Protein AF-A0A447N7F9-F1 (afdb_monomer)

Organism: Salmonella enterica I (NCBI:txid59201)

Structure (mmCIF, N/CA/C/O backbone):
data_AF-A0A447N7F9-F1
#
_entry.id   AF-A0A447N7F9-F1
#
loop_
_atom_site.group_PDB
_atom_site.id
_atom_site.type_symbol
_atom_site.label_atom_id
_atom_site.label_alt_id
_atom_site.label_comp_id
_atom_site.label_asym_id
_atom_site.label_entity_id
_atom_site.label_seq_id
_atom_site.pdbx_PDB_ins_code
_atom_site.Cartn_x
_atom_site.Cartn_y
_atom_site.Cartn_z
_atom_site.occupancy
_atom_site.B_iso_or_equiv
_atom_site.auth_seq_id
_atom_site.auth_comp_id
_atom_site.auth_asym_id
_atom_site.auth_atom_id
_atom_site.pdbx_PDB_model_num
ATOM 1 N N . MET A 1 1 ? 3.117 9.979 -14.405 1.00 50.12 1 MET A N 1
ATOM 2 C CA . MET A 1 1 ? 3.382 8.613 -14.918 1.00 50.12 1 MET A CA 1
ATOM 3 C C . MET A 1 1 ? 3.109 8.559 -16.424 1.00 50.12 1 MET A C 1
ATOM 5 O O . MET A 1 1 ? 2.027 8.167 -16.824 1.00 50.12 1 MET A O 1
ATOM 9 N N . TRP A 1 2 ? 4.056 8.980 -17.267 1.00 53.12 2 TRP A N 1
ATOM 10 C CA . TRP A 1 2 ? 3.900 8.947 -18.737 1.00 53.12 2 TRP A CA 1
ATOM 11 C C . TRP A 1 2 ? 5.208 8.526 -19.413 1.00 53.12 2 TRP A C 1
ATOM 13 O O . TRP A 1 2 ? 5.233 7.548 -20.155 1.00 53.12 2 TRP A O 1
ATOM 23 N N . ALA A 1 3 ? 6.321 9.147 -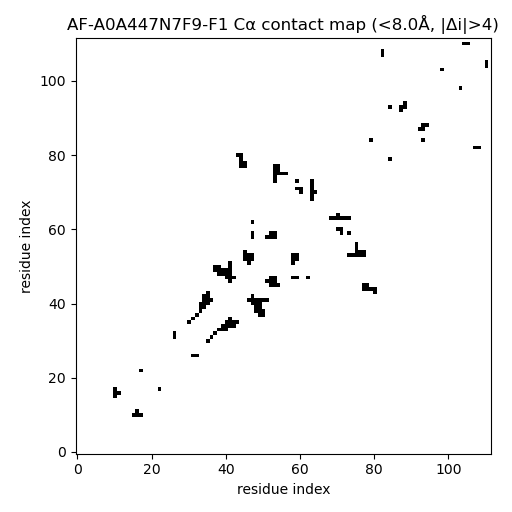19.007 1.00 54.62 3 ALA A N 1
ATOM 24 C CA . ALA A 1 3 ? 7.661 8.819 -19.494 1.00 54.62 3 ALA A CA 1
ATOM 25 C C . ALA A 1 3 ? 8.018 7.327 -19.349 1.00 54.62 3 ALA A C 1
ATOM 27 O O . ALA A 1 3 ? 8.519 6.721 -20.287 1.00 54.62 3 ALA A O 1
ATOM 28 N N . ASN A 1 4 ? 7.684 6.692 -18.221 1.00 62.22 4 ASN A N 1
ATOM 29 C CA . ASN A 1 4 ? 8.006 5.277 -18.000 1.00 62.22 4 ASN A CA 1
ATOM 30 C C . ASN A 1 4 ? 7.299 4.338 -18.987 1.00 62.22 4 ASN A C 1
ATOM 32 O O . ASN A 1 4 ? 7.927 3.423 -19.512 1.00 62.22 4 ASN A O 1
ATOM 36 N N . ASN A 1 5 ? 6.017 4.579 -19.272 1.00 72.19 5 ASN A N 1
ATOM 37 C CA . ASN A 1 5 ? 5.267 3.757 -20.223 1.00 72.19 5 ASN A CA 1
ATOM 38 C C . ASN A 1 5 ? 5.789 3.969 -21.653 1.00 72.19 5 ASN A C 1
ATOM 40 O O . ASN A 1 5 ? 5.919 3.009 -22.405 1.00 72.19 5 ASN A O 1
ATOM 44 N N . LEU A 1 6 ? 6.186 5.197 -22.004 1.00 77.31 6 LEU A N 1
ATOM 45 C CA . LEU A 1 6 ? 6.808 5.494 -23.298 1.00 77.31 6 LEU A CA 1
ATOM 46 C C . LEU A 1 6 ? 8.181 4.842 -23.477 1.00 77.31 6 LEU A C 1
ATOM 48 O O . LEU A 1 6 ? 8.479 4.333 -24.556 1.00 77.31 6 LEU A O 1
ATOM 52 N N . VAL A 1 7 ? 8.999 4.808 -22.424 1.00 73.12 7 VAL A N 1
ATOM 53 C CA . VAL A 1 7 ? 10.292 4.115 -22.453 1.00 73.12 7 VAL A CA 1
ATOM 54 C C . VAL A 1 7 ? 10.076 2.621 -22.696 1.00 73.12 7 VAL A C 1
ATOM 56 O O . VAL A 1 7 ? 10.777 2.041 -23.518 1.00 73.12 7 VAL A O 1
ATOM 59 N N . TYR A 1 8 ? 9.079 1.987 -22.072 1.00 68.50 8 TYR A N 1
ATOM 60 C CA . TYR A 1 8 ? 8.737 0.593 -22.383 1.00 68.50 8 TYR A CA 1
ATOM 61 C C . TYR A 1 8 ? 8.255 0.406 -23.826 1.00 68.50 8 TYR A C 1
ATOM 63 O O . TYR A 1 8 ? 8.694 -0.535 -24.487 1.00 68.50 8 TYR A O 1
ATOM 71 N N . ASN A 1 9 ? 7.436 1.324 -24.348 1.00 78.31 9 ASN A N 1
ATOM 72 C CA . ASN A 1 9 ? 6.971 1.271 -25.736 1.00 78.31 9 ASN A CA 1
ATOM 73 C C . ASN A 1 9 ? 8.138 1.325 -26.735 1.00 78.31 9 ASN A C 1
ATOM 75 O O . ASN A 1 9 ? 8.164 0.544 -27.683 1.00 78.31 9 ASN A O 1
ATOM 79 N N . LEU A 1 10 ? 9.143 2.173 -26.495 1.00 77.38 10 LEU A N 1
ATOM 80 C CA . LEU A 1 10 ? 10.334 2.264 -27.346 1.00 77.38 10 LEU A CA 1
ATOM 81 C C . LEU A 1 10 ? 11.130 0.945 -27.383 1.00 77.38 10 LEU A C 1
ATOM 83 O O . LEU A 1 10 ? 11.620 0.533 -28.438 1.00 77.38 10 LEU A O 1
ATOM 87 N N . HIS A 1 11 ? 11.225 0.249 -26.250 1.00 72.00 11 HIS A N 1
ATOM 88 C CA . HIS A 1 11 ? 11.897 -1.050 -26.161 1.00 72.00 11 HIS A CA 1
ATOM 89 C C . HIS A 1 11 ? 11.127 -2.170 -26.865 1.00 72.00 11 HIS A C 1
ATOM 91 O O . HIS A 1 11 ? 11.733 -3.002 -27.541 1.00 72.00 11 HIS A O 1
ATOM 97 N N . LEU A 1 12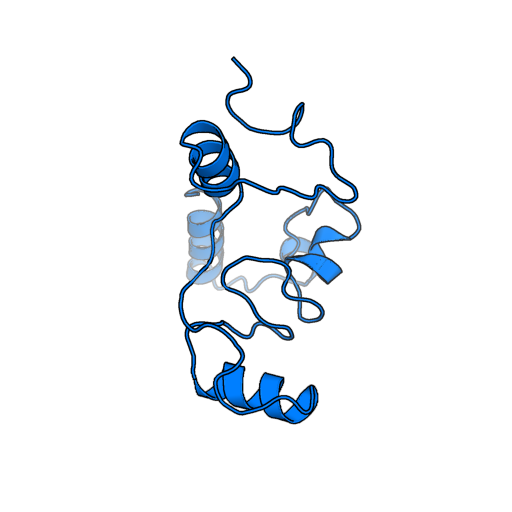 ? 9.796 -2.169 -26.753 1.00 76.06 12 LEU A N 1
ATOM 98 C CA . LEU A 1 12 ? 8.937 -3.127 -27.450 1.00 76.06 12 LEU A CA 1
ATOM 99 C C . LEU A 1 12 ? 8.979 -2.915 -28.974 1.00 76.06 12 LEU A C 1
ATOM 101 O O . LEU A 1 12 ? 9.077 -3.888 -29.719 1.00 76.06 12 LEU A O 1
ATOM 105 N N . LEU A 1 13 ? 8.986 -1.656 -29.434 1.00 80.12 13 LEU A N 1
ATOM 106 C CA . LEU A 1 13 ? 9.028 -1.295 -30.859 1.00 80.12 13 LEU A CA 1
ATOM 107 C C . LEU A 1 13 ? 10.371 -1.611 -31.527 1.00 80.12 13 LEU A C 1
ATOM 109 O O . LEU A 1 13 ? 10.404 -2.042 -32.674 1.00 80.12 13 LEU A O 1
ATOM 113 N N . THR A 1 14 ? 11.487 -1.435 -30.818 1.00 78.44 14 THR A N 1
ATOM 114 C CA . THR A 1 14 ? 12.830 -1.667 -31.382 1.00 78.44 14 THR A CA 1
ATOM 115 C C . THR A 1 14 ? 13.310 -3.116 -31.255 1.00 78.44 14 THR A C 1
ATOM 117 O O . THR A 1 14 ? 14.433 -3.417 -31.656 1.00 78.44 14 THR A O 1
ATOM 120 N N . ARG A 1 15 ? 12.494 -4.019 -30.675 1.00 55.72 15 ARG A N 1
ATOM 121 C CA . ARG A 1 15 ? 12.842 -5.417 -30.322 1.00 55.72 15 ARG A CA 1
ATOM 122 C C . ARG A 1 15 ? 14.155 -5.572 -29.537 1.00 55.72 15 ARG A C 1
ATOM 124 O O . ARG A 1 15 ? 14.648 -6.687 -29.361 1.00 55.72 15 ARG A O 1
ATOM 131 N N . LYS A 1 16 ? 14.704 -4.482 -28.996 1.00 60.00 16 LYS A N 1
ATOM 132 C CA . LYS A 1 16 ? 15.843 -4.500 -28.079 1.00 60.00 16 LYS A CA 1
ATOM 133 C C . LYS A 1 16 ? 15.313 -4.871 -26.700 1.00 60.00 16 LYS A C 1
ATOM 135 O O . LYS A 1 16 ? 15.090 -4.015 -25.852 1.00 60.00 16 LYS A O 1
ATOM 140 N N . ASN A 1 17 ? 15.071 -6.162 -26.483 1.00 57.62 17 ASN A N 1
ATOM 141 C CA . ASN A 1 17 ? 14.793 -6.680 -25.149 1.00 57.62 17 ASN A CA 1
ATOM 142 C C . ASN A 1 17 ? 16.052 -6.492 -24.292 1.00 57.62 17 ASN A C 1
ATOM 144 O O . ASN A 1 17 ? 17.099 -7.076 -24.557 1.00 57.62 17 ASN A O 1
ATOM 148 N N . LEU A 1 18 ? 15.957 -5.616 -23.296 1.00 52.12 18 LEU A N 1
ATOM 149 C CA . LEU A 1 18 ? 17.121 -5.096 -22.590 1.00 52.12 18 LEU A CA 1
ATOM 150 C C . LEU A 1 18 ? 17.870 -6.143 -21.761 1.00 52.12 18 LEU A C 1
ATOM 152 O O . LEU A 1 18 ? 17.224 -6.874 -20.989 1.00 52.12 18 LEU A O 1
ATOM 156 N N . PRO A 1 19 ? 19.219 -6.134 -21.827 1.00 45.59 19 PRO A N 1
ATOM 157 C CA . PRO A 1 19 ? 20.065 -6.831 -20.874 1.00 45.59 19 PRO A CA 1
ATOM 158 C C . PRO A 1 19 ? 19.896 -6.252 -19.457 1.00 45.59 19 PRO A C 1
ATOM 160 O O . PRO A 1 19 ? 19.434 -5.123 -19.265 1.00 45.59 19 PRO A O 1
ATOM 163 N N . ALA A 1 20 ? 20.238 -7.065 -18.455 1.00 50.16 20 ALA A N 1
ATOM 164 C CA . ALA A 1 20 ? 19.859 -6.919 -17.045 1.00 50.16 20 ALA A CA 1
ATOM 165 C C . ALA A 1 20 ? 20.146 -5.544 -16.399 1.00 50.16 20 ALA A C 1
ATOM 167 O O . ALA A 1 20 ? 19.464 -5.166 -15.446 1.00 50.16 20 ALA A O 1
ATOM 168 N N . TRP A 1 21 ? 21.096 -4.775 -16.930 1.00 36.72 21 TRP A N 1
ATOM 169 C CA . TRP A 1 21 ? 21.533 -3.479 -16.397 1.00 36.72 21 TRP A CA 1
ATOM 170 C C . TRP A 1 21 ? 20.498 -2.355 -16.572 1.00 36.72 21 TRP A C 1
ATOM 172 O O . TRP A 1 21 ? 20.378 -1.506 -15.693 1.00 36.72 21 TRP A O 1
ATOM 182 N N . LEU A 1 22 ? 19.702 -2.360 -17.651 1.00 42.47 22 LEU A N 1
ATOM 183 C CA . LEU A 1 22 ? 18.771 -1.259 -17.964 1.00 42.47 22 LEU A CA 1
ATOM 184 C C . LEU A 1 22 ? 17.305 -1.550 -17.566 1.00 42.47 22 LEU A C 1
ATOM 186 O O . LEU A 1 22 ? 16.412 -0.742 -17.799 1.00 42.47 22 LEU A O 1
ATOM 190 N N . ARG A 1 23 ? 17.042 -2.691 -16.904 1.00 42.53 23 ARG A N 1
ATOM 191 C CA . ARG A 1 23 ? 15.750 -2.987 -16.238 1.00 42.53 23 ARG A CA 1
ATOM 192 C C . ARG A 1 23 ? 15.637 -2.371 -14.841 1.00 42.53 23 ARG A C 1
ATOM 194 O O . ARG A 1 23 ? 14.604 -2.503 -14.179 1.00 42.53 23 ARG A O 1
ATOM 201 N N . SER A 1 24 ? 16.696 -1.724 -14.365 1.00 48.09 24 SER A N 1
ATOM 202 C CA . SER A 1 24 ? 16.723 -1.117 -13.042 1.00 48.09 24 SER A CA 1
ATOM 203 C C . SER A 1 24 ? 16.062 0.254 -13.067 1.00 48.09 24 SER A C 1
ATOM 205 O O . SER A 1 24 ? 16.704 1.257 -13.347 1.00 48.09 24 SER A O 1
ATOM 207 N N . PHE A 1 25 ? 14.795 0.316 -12.655 1.00 51.03 25 PHE A N 1
ATOM 208 C CA . PHE A 1 25 ? 14.318 1.524 -11.984 1.00 51.03 25 PHE A CA 1
ATOM 209 C C . PHE A 1 25 ? 15.214 1.764 -10.775 1.00 51.03 25 PHE A C 1
ATOM 211 O O . PHE A 1 25 ? 15.227 0.915 -9.877 1.00 51.03 25 PHE A O 1
ATOM 218 N N . LEU A 1 26 ? 15.955 2.872 -10.761 1.00 46.78 26 LEU A N 1
ATOM 219 C CA . LEU A 1 26 ? 16.632 3.346 -9.561 1.00 46.78 26 LEU A CA 1
ATOM 220 C C . LEU A 1 26 ? 15.552 3.519 -8.491 1.00 46.78 26 LEU A C 1
ATOM 222 O O . LEU A 1 26 ? 14.621 4.305 -8.632 1.00 46.78 26 LEU A O 1
ATOM 226 N N . ALA A 1 27 ? 15.581 2.634 -7.501 1.00 50.03 27 ALA A N 1
ATOM 227 C CA . ALA A 1 27 ? 14.793 2.796 -6.301 1.00 50.03 27 ALA A CA 1
ATOM 228 C C . ALA A 1 27 ? 15.757 3.413 -5.302 1.00 50.03 27 ALA A C 1
ATOM 230 O O . ALA A 1 27 ? 16.669 2.726 -4.847 1.00 50.03 27 ALA A O 1
ATOM 231 N N . ASP A 1 28 ? 15.560 4.690 -5.001 1.00 52.59 28 ASP A N 1
ATOM 232 C CA . ASP A 1 28 ? 16.490 5.473 -4.179 1.00 52.59 28 ASP A CA 1
ATOM 233 C C . ASP A 1 28 ? 16.560 4.974 -2.731 1.00 52.59 28 ASP A C 1
ATOM 235 O O . ASP A 1 28 ? 17.477 5.302 -1.985 1.00 52.59 28 ASP A O 1
ATOM 239 N N . ARG A 1 29 ? 15.601 4.132 -2.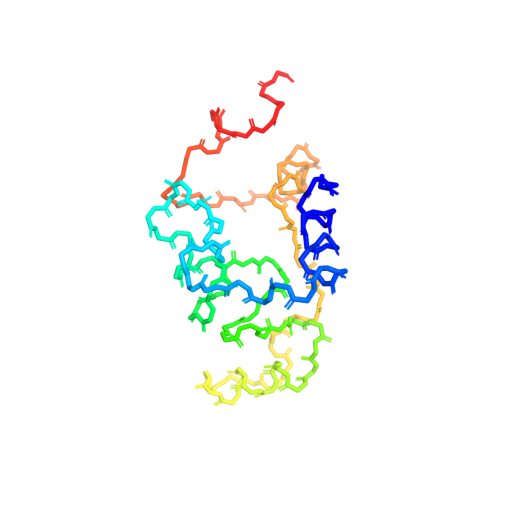321 1.00 48.59 29 ARG A N 1
ATOM 240 C CA . ARG A 1 29 ? 15.588 3.508 -1.000 1.00 48.59 29 ARG A CA 1
ATOM 241 C C . ARG A 1 29 ? 16.116 2.068 -1.048 1.00 48.59 29 ARG A C 1
ATOM 243 O O . ARG A 1 29 ? 15.519 1.234 -1.741 1.00 48.59 29 ARG A O 1
ATOM 250 N N . PRO A 1 30 ? 17.139 1.730 -0.240 1.00 50.12 30 PRO A N 1
ATOM 251 C CA . PRO A 1 30 ? 17.835 0.441 -0.301 1.00 50.12 30 PRO A CA 1
ATOM 252 C C . PRO A 1 30 ? 16.912 -0.777 -0.113 1.00 50.12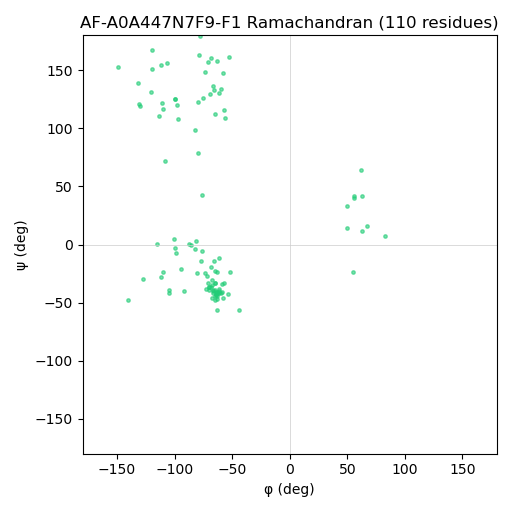 30 PRO A C 1
ATOM 254 O O . PRO A 1 30 ? 17.096 -1.797 -0.774 1.00 50.12 30 PRO A O 1
ATOM 257 N N . ALA A 1 31 ? 15.855 -0.663 0.701 1.00 54.94 31 ALA A N 1
ATOM 258 C CA . ALA A 1 31 ? 14.900 -1.748 0.957 1.00 54.94 31 ALA A CA 1
ATOM 259 C C . ALA A 1 31 ? 13.582 -1.654 0.158 1.00 54.94 31 ALA A C 1
ATOM 261 O O . ALA A 1 31 ? 12.751 -2.558 0.239 1.00 54.94 31 ALA A O 1
ATOM 262 N N . PHE A 1 32 ? 13.363 -0.604 -0.644 1.00 50.12 32 PHE A N 1
ATOM 263 C CA . PHE A 1 32 ? 12.071 -0.399 -1.316 1.00 50.12 32 PHE A CA 1
ATOM 264 C C . PHE A 1 32 ? 11.760 -1.498 -2.328 1.00 50.12 32 PHE A C 1
ATOM 266 O O . PHE A 1 32 ? 10.632 -1.980 -2.405 1.00 50.12 32 PHE A O 1
ATOM 273 N N . ARG A 1 33 ? 12.768 -1.959 -3.078 1.00 53.81 33 ARG A N 1
ATOM 274 C CA . ARG A 1 33 ? 12.565 -3.101 -3.972 1.00 53.81 33 ARG A CA 1
ATOM 275 C C . ARG A 1 33 ? 12.198 -4.362 -3.178 1.00 53.81 33 ARG A C 1
ATOM 277 O O . ARG A 1 33 ? 11.128 -4.863 -3.456 1.00 53.81 33 ARG A O 1
ATOM 284 N N . PRO A 1 34 ? 12.960 -4.857 -2.191 1.00 47.53 34 PRO A N 1
ATOM 285 C CA . PRO A 1 34 ? 12.604 -6.086 -1.463 1.00 47.53 34 PRO A CA 1
ATOM 286 C C . PRO A 1 34 ? 11.358 -6.028 -0.558 1.00 47.53 34 PRO A C 1
ATOM 288 O O . PRO A 1 34 ? 10.676 -7.038 -0.420 1.00 47.53 34 PRO A O 1
ATOM 291 N N . ALA A 1 35 ? 11.081 -4.897 0.097 1.00 50.88 35 ALA A N 1
ATOM 292 C CA . ALA A 1 35 ? 9.996 -4.792 1.080 1.00 50.88 35 ALA A CA 1
ATOM 293 C C . ALA A 1 35 ? 8.676 -4.329 0.451 1.00 50.88 35 ALA A C 1
ATOM 295 O O . ALA A 1 35 ? 7.609 -4.850 0.767 1.00 50.88 35 ALA A O 1
ATOM 296 N N . VAL A 1 36 ? 8.761 -3.374 -0.477 1.00 52.44 36 VAL A N 1
ATOM 297 C CA . VAL A 1 36 ? 7.593 -2.652 -0.985 1.00 52.44 36 VAL A CA 1
ATOM 298 C C . VAL A 1 36 ? 7.208 -3.123 -2.396 1.00 52.44 36 VAL A C 1
ATOM 300 O O . VAL A 1 36 ? 6.028 -3.320 -2.664 1.00 52.44 36 VAL A O 1
ATOM 303 N N . ARG A 1 37 ? 8.176 -3.359 -3.303 1.00 50.12 37 ARG A N 1
ATOM 304 C CA . ARG A 1 37 ? 7.908 -3.603 -4.745 1.00 50.12 37 ARG A CA 1
ATOM 305 C C . ARG A 1 37 ? 8.155 -5.035 -5.266 1.00 50.12 37 ARG A C 1
ATOM 307 O O . ARG A 1 37 ? 7.579 -5.385 -6.287 1.00 50.12 37 ARG A O 1
ATOM 314 N N . ARG A 1 38 ? 9.001 -5.855 -4.637 1.00 38.31 38 ARG A N 1
ATOM 315 C CA . ARG A 1 38 ? 9.277 -7.265 -4.984 1.00 38.31 38 ARG A CA 1
ATOM 316 C C . ARG A 1 38 ? 8.722 -8.173 -3.896 1.00 38.31 38 ARG A C 1
ATOM 318 O O . ARG A 1 38 ? 9.200 -8.122 -2.772 1.00 38.31 38 ARG A O 1
ATOM 325 N N . VAL A 1 39 ? 7.831 -9.073 -4.299 1.00 48.19 39 VAL A N 1
ATOM 326 C CA . VAL A 1 39 ? 7.757 -10.511 -3.969 1.00 48.19 39 VAL A CA 1
ATOM 327 C C . VAL A 1 39 ? 7.728 -10.981 -2.491 1.00 48.19 39 VAL A C 1
ATOM 329 O O . VAL A 1 39 ? 7.201 -12.057 -2.258 1.00 48.19 39 VAL A O 1
ATOM 332 N N . LYS A 1 40 ? 8.202 -10.270 -1.457 1.00 48.12 40 LYS A N 1
ATOM 333 C CA . LYS A 1 40 ? 8.270 -10.849 -0.092 1.00 48.12 40 LYS A CA 1
ATOM 334 C C . LYS A 1 40 ? 7.223 -10.357 0.909 1.00 48.12 40 LYS A C 1
ATOM 336 O O . LYS A 1 40 ? 6.728 -11.186 1.659 1.00 48.12 40 LYS A O 1
ATOM 341 N N . TRP A 1 41 ? 6.858 -9.073 0.918 1.00 50.09 41 TRP A N 1
ATOM 342 C CA . TRP A 1 41 ? 6.075 -8.520 2.043 1.00 50.09 41 TRP A CA 1
ATOM 343 C C . TRP A 1 41 ? 4.790 -7.781 1.647 1.00 50.09 41 TRP A C 1
ATOM 345 O O . TRP A 1 41 ? 3.826 -7.824 2.400 1.00 50.09 41 TRP A O 1
ATOM 355 N N . GLY A 1 42 ? 4.723 -7.161 0.461 1.00 58.53 42 GLY A N 1
ATOM 356 C CA . GLY A 1 42 ? 3.471 -6.597 -0.063 1.00 58.53 42 GLY A CA 1
ATOM 357 C C . GLY A 1 42 ? 2.885 -5.461 0.786 1.00 58.53 42 GLY A C 1
ATOM 358 O O . GLY A 1 42 ? 1.677 -5.407 0.973 1.00 58.53 42 GLY A O 1
ATOM 359 N N . THR A 1 43 ? 3.714 -4.540 1.289 1.00 73.06 43 THR A N 1
ATOM 360 C CA . THR A 1 43 ? 3.322 -3.471 2.234 1.00 73.06 43 THR A CA 1
ATOM 361 C C . THR A 1 43 ? 2.555 -2.304 1.584 1.00 73.06 43 THR A C 1
ATOM 363 O O . THR A 1 43 ? 2.831 -1.133 1.847 1.00 73.06 43 THR A O 1
ATOM 366 N N . PHE A 1 44 ? 1.617 -2.605 0.689 1.00 80.81 44 PHE A N 1
ATOM 367 C CA . PHE A 1 44 ? 0.706 -1.640 0.081 1.00 80.81 44 PHE A CA 1
ATOM 368 C C . PHE A 1 44 ? -0.734 -2.007 0.417 1.00 80.81 44 PHE A C 1
ATOM 370 O O . PHE A 1 44 ? -1.074 -3.181 0.508 1.00 80.81 44 PHE A O 1
ATOM 377 N N . SER A 1 45 ? -1.617 -1.010 0.474 1.00 80.25 45 SER A N 1
ATOM 378 C CA . SER A 1 45 ? -3.031 -1.190 0.836 1.00 80.25 45 SER A CA 1
ATOM 379 C C . SER A 1 45 ? -3.849 -2.107 -0.090 1.00 80.25 45 SER A C 1
ATOM 381 O O . SER A 1 45 ? -4.981 -2.455 0.236 1.00 80.25 45 SER A O 1
ATOM 383 N N . HIS A 1 46 ? -3.300 -2.474 -1.250 1.00 84.50 46 HIS A N 1
ATOM 384 C CA . HIS A 1 46 ? -3.923 -3.347 -2.246 1.00 84.50 46 HIS A CA 1
ATOM 385 C C . HIS A 1 46 ? -3.175 -4.678 -2.444 1.00 84.50 46 HIS A C 1
ATOM 387 O O . HIS A 1 46 ? -3.564 -5.471 -3.306 1.00 84.50 46 HIS A O 1
ATOM 393 N N . ARG A 1 47 ? -2.076 -4.920 -1.716 1.00 83.19 47 ARG A N 1
ATOM 394 C CA . ARG A 1 47 ? -1.173 -6.052 -1.959 1.00 83.19 47 ARG A CA 1
ATOM 395 C C . ARG A 1 47 ? -1.216 -7.084 -0.843 1.00 83.19 47 ARG A C 1
ATOM 397 O O . ARG A 1 47 ? -1.520 -6.788 0.304 1.00 83.19 47 ARG A O 1
ATOM 404 N N . LEU A 1 48 ? -0.867 -8.297 -1.241 1.00 80.06 48 LEU A N 1
ATOM 405 C CA . LEU A 1 48 ? -0.495 -9.419 -0.394 1.00 80.06 48 LEU A CA 1
ATOM 406 C C . LEU A 1 48 ? 0.951 -9.829 -0.767 1.00 80.06 48 LEU A C 1
ATOM 408 O O . LEU A 1 48 ? 1.477 -9.347 -1.782 1.00 80.06 48 LEU A O 1
ATOM 412 N N . PRO A 1 49 ? 1.637 -10.669 0.033 1.00 83.44 49 PRO A N 1
ATOM 413 C CA . PRO A 1 49 ? 2.988 -11.149 -0.282 1.00 83.44 49 PRO A CA 1
ATOM 414 C C . PRO A 1 49 ? 3.096 -11.775 -1.686 1.00 83.44 49 PRO A C 1
ATOM 416 O O . PRO A 1 49 ? 2.096 -12.155 -2.278 1.00 83.44 49 PRO A O 1
ATOM 419 N N . ALA A 1 50 ? 4.302 -11.907 -2.246 1.00 79.38 50 ALA A N 1
ATOM 420 C CA . ALA A 1 50 ? 4.519 -12.590 -3.535 1.00 79.38 50 ALA A CA 1
ATOM 421 C C . ALA A 1 50 ? 3.708 -12.054 -4.733 1.00 79.38 50 ALA A C 1
ATOM 423 O O . ALA A 1 50 ? 3.212 -12.824 -5.547 1.00 79.38 50 ALA A O 1
ATOM 424 N N . ASP A 1 51 ? 3.593 -10.725 -4.856 1.00 73.81 51 ASP A N 1
ATOM 425 C CA . ASP A 1 51 ? 2.835 -10.044 -5.924 1.00 73.81 51 ASP A CA 1
ATOM 426 C C . ASP A 1 51 ? 1.325 -10.336 -5.940 1.00 73.81 51 ASP A C 1
ATOM 428 O O . ASP A 1 51 ? 0.611 -9.910 -6.851 1.00 73.81 51 ASP A O 1
ATOM 432 N N . MET A 1 52 ? 0.809 -10.959 -4.883 1.00 83.50 52 MET A N 1
ATOM 433 C CA . MET A 1 52 ? -0.614 -11.176 -4.703 1.00 83.50 52 MET A CA 1
ATOM 434 C C . MET A 1 52 ? -1.361 -9.852 -4.452 1.00 83.50 52 MET A C 1
ATOM 436 O O . MET A 1 52 ? -0.791 -8.819 -4.084 1.00 83.50 52 MET A O 1
ATOM 440 N N . VAL A 1 53 ? -2.672 -9.875 -4.676 1.00 85.88 53 VAL A N 1
ATOM 441 C CA . VAL A 1 53 ? -3.563 -8.707 -4.587 1.00 85.88 53 VAL A CA 1
ATOM 442 C C . VAL A 1 53 ? -4.782 -9.061 -3.753 1.00 85.88 53 VAL A C 1
ATOM 444 O O . VAL A 1 53 ? -5.327 -10.152 -3.904 1.00 85.88 53 VAL A O 1
ATOM 447 N N . VAL A 1 54 ? -5.216 -8.130 -2.901 1.00 85.00 54 VAL A N 1
ATOM 448 C CA . VAL A 1 54 ? -6.346 -8.336 -1.970 1.00 85.00 54 VAL A CA 1
ATOM 449 C C . VAL A 1 54 ? -7.685 -8.535 -2.687 1.00 85.00 54 VAL A C 1
ATOM 451 O O . VAL A 1 54 ? -8.598 -9.144 -2.144 1.00 85.00 54 VAL A O 1
ATOM 454 N N . THR A 1 55 ? -7.797 -8.058 -3.928 1.00 87.56 55 THR A N 1
ATOM 455 C CA . THR A 1 55 ? -9.018 -8.144 -4.741 1.00 87.56 55 THR A CA 1
ATOM 456 C C . THR A 1 55 ? -9.260 -9.527 -5.344 1.00 87.56 55 THR A C 1
ATOM 458 O O . THR A 1 55 ? -10.361 -9.788 -5.821 1.00 87.56 55 THR A O 1
ATOM 461 N N . ASN A 1 56 ? -8.260 -10.414 -5.348 1.00 87.81 56 ASN A N 1
ATOM 462 C CA . ASN A 1 56 ? -8.396 -11.768 -5.879 1.00 87.81 56 ASN A CA 1
ATOM 463 C C . ASN A 1 56 ? -8.658 -12.754 -4.734 1.00 87.81 56 ASN A C 1
ATOM 465 O O . ASN A 1 56 ? -7.831 -12.913 -3.840 1.00 87.81 56 ASN A O 1
ATOM 469 N N . GLU A 1 57 ? -9.796 -13.441 -4.782 1.00 89.56 57 GLU A N 1
ATOM 470 C CA . GLU A 1 57 ? -10.201 -14.436 -3.785 1.00 89.56 57 GLU A CA 1
ATOM 471 C C . GLU A 1 57 ? -9.181 -15.569 -3.638 1.00 89.56 57 GLU A C 1
ATOM 473 O O . GLU A 1 57 ? -8.719 -15.826 -2.533 1.00 89.56 57 GLU A O 1
ATOM 478 N N . LYS A 1 58 ? -8.683 -16.123 -4.752 1.00 89.56 58 LYS A N 1
ATOM 479 C CA . LYS A 1 58 ? -7.674 -17.196 -4.721 1.00 89.56 58 LYS A CA 1
ATOM 480 C C . LYS A 1 58 ? -6.395 -16.777 -3.999 1.00 89.56 58 LYS A C 1
ATOM 482 O O . LYS A 1 58 ? -5.730 -17.599 -3.381 1.00 89.56 58 LYS A O 1
ATOM 487 N N . HIS A 1 59 ? -6.024 -15.503 -4.104 1.00 90.88 59 HIS A N 1
ATOM 488 C CA . HIS A 1 59 ? -4.847 -14.974 -3.421 1.00 90.88 59 HIS A CA 1
ATOM 489 C C . HIS A 1 59 ? -5.077 -14.847 -1.913 1.00 90.88 59 HIS A C 1
ATOM 491 O O . HIS A 1 59 ? -4.175 -15.147 -1.133 1.00 90.88 59 HIS A O 1
ATOM 497 N N . ARG A 1 60 ? -6.284 -14.442 -1.503 1.00 88.44 60 ARG A N 1
ATOM 498 C CA . ARG A 1 60 ? -6.667 -14.400 -0.088 1.00 88.44 60 ARG A CA 1
ATOM 499 C C . ARG A 1 60 ? -6.688 -15.802 0.508 1.00 88.44 60 ARG A C 1
ATOM 501 O O . ARG A 1 60 ? -6.044 -15.999 1.528 1.00 88.44 60 ARG A O 1
ATOM 508 N N . ASP A 1 61 ? -7.259 -16.781 -0.188 1.00 89.44 61 ASP A N 1
ATOM 509 C CA . ASP A 1 61 ? -7.299 -18.175 0.273 1.00 89.44 61 ASP A CA 1
ATOM 510 C C . ASP A 1 61 ? -5.902 -18.765 0.507 1.00 89.44 61 ASP A C 1
ATOM 512 O O . ASP A 1 61 ? -5.676 -19.493 1.473 1.00 89.44 61 ASP A O 1
ATOM 516 N N . ILE A 1 62 ? -4.945 -18.472 -0.383 1.00 90.12 62 ILE A N 1
ATOM 517 C CA . ILE A 1 62 ? -3.555 -18.928 -0.238 1.00 90.12 62 ILE A CA 1
ATOM 518 C C . ILE A 1 62 ? -2.929 -18.321 1.022 1.00 90.12 62 ILE A C 1
ATOM 520 O O . ILE A 1 62 ? -2.311 -19.043 1.808 1.00 90.12 62 ILE A O 1
ATOM 524 N N . CYS A 1 63 ? -3.102 -17.013 1.231 1.00 87.31 63 CYS A N 1
ATOM 525 C CA . CYS A 1 63 ? -2.612 -16.328 2.425 1.00 87.31 63 CYS A CA 1
ATOM 526 C C . CYS A 1 63 ? -3.284 -16.842 3.703 1.00 87.31 63 CYS A C 1
ATOM 528 O O . CYS A 1 63 ? -2.590 -17.115 4.678 1.00 87.31 63 CYS A O 1
ATOM 530 N N . GLU A 1 64 ? -4.604 -17.023 3.694 1.00 91.31 64 GLU A N 1
ATOM 531 C CA . GLU A 1 64 ? -5.379 -17.481 4.850 1.00 91.31 64 GLU A CA 1
ATOM 532 C C . GLU A 1 64 ? -4.991 -18.903 5.268 1.00 91.31 64 GLU A C 1
ATOM 534 O O . GLU A 1 64 ? -4.770 -19.162 6.451 1.00 91.31 64 GLU A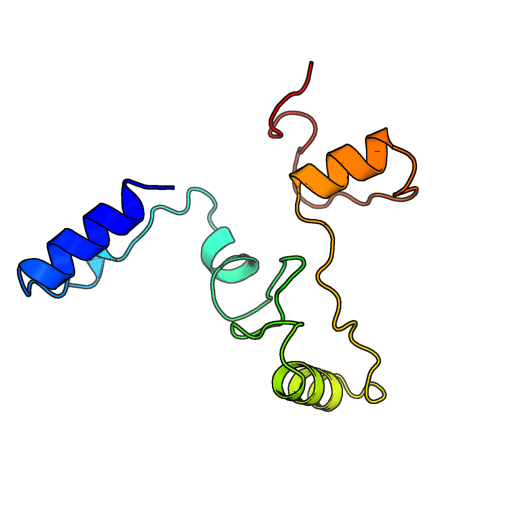 O 1
ATOM 539 N N . LYS A 1 65 ? -4.779 -19.802 4.296 1.00 91.62 65 LYS A N 1
ATOM 540 C CA . LYS A 1 65 ? -4.264 -21.157 4.549 1.00 91.62 65 LYS A CA 1
ATOM 541 C C . LYS A 1 65 ? -2.851 -21.144 5.120 1.00 91.62 65 LYS A C 1
ATOM 543 O O . LYS A 1 65 ? -2.563 -21.896 6.046 1.00 91.62 65 LYS A O 1
ATOM 548 N N . HIS A 1 66 ? -1.964 -20.314 4.572 1.00 90.44 66 HIS A N 1
ATOM 549 C CA . HIS A 1 66 ? -0.573 -20.268 5.021 1.00 90.44 66 HIS A CA 1
ATOM 550 C C . HIS A 1 66 ? -0.431 -19.654 6.419 1.00 90.44 66 HIS A C 1
ATOM 552 O O . HIS A 1 66 ? 0.384 -20.115 7.213 1.00 90.44 66 HIS A O 1
ATOM 558 N N . TRP A 1 67 ? -1.245 -18.644 6.735 1.00 90.88 67 TRP A N 1
ATOM 559 C CA . TRP A 1 67 ? -1.279 -17.993 8.046 1.00 90.88 67 TRP A CA 1
ATOM 560 C C . TRP A 1 67 ? -2.181 -18.692 9.067 1.00 90.88 67 TRP A C 1
ATOM 562 O O . TRP A 1 67 ? -2.243 -18.238 10.205 1.00 90.88 67 TRP A O 1
ATOM 572 N N . GLN A 1 68 ? -2.841 -19.793 8.687 1.00 93.12 68 GLN A N 1
ATOM 573 C CA . GLN A 1 68 ? -3.718 -20.585 9.558 1.00 93.12 68 GLN A CA 1
ATOM 574 C C . GLN A 1 68 ? -4.849 -19.754 10.192 1.00 93.12 68 GLN A C 1
ATOM 576 O O . GLN A 1 68 ? -5.193 -19.931 11.359 1.00 93.12 68 GLN A O 1
ATOM 581 N N . ILE A 1 69 ? -5.434 -18.843 9.413 1.00 92.81 69 ILE A N 1
ATOM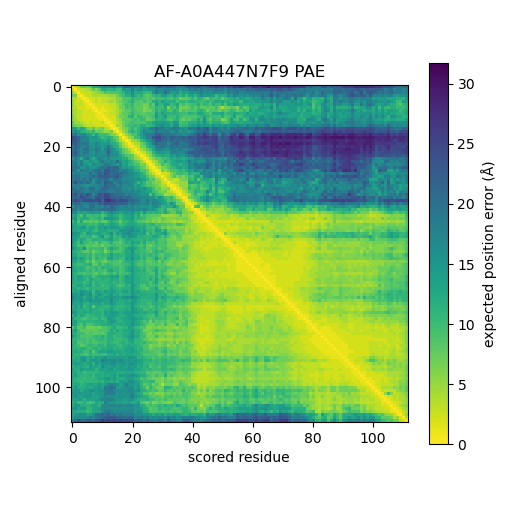 582 C CA . ILE A 1 69 ? -6.549 -17.987 9.838 1.00 92.81 69 ILE A CA 1
ATOM 583 C C . ILE A 1 69 ? -7.866 -18.430 9.183 1.00 92.81 69 ILE A C 1
ATOM 585 O O . ILE A 1 69 ? -7.839 -19.073 8.129 1.00 92.81 69 ILE A O 1
ATOM 589 N N . PRO A 1 70 ? -9.030 -18.107 9.781 1.00 91.94 70 PRO A N 1
ATOM 590 C CA . PRO A 1 70 ? -10.325 -18.445 9.202 1.00 91.94 70 PRO A CA 1
ATOM 591 C C . PRO A 1 70 ? -10.513 -17.849 7.804 1.00 91.94 70 PRO A C 1
ATOM 593 O O . PRO A 1 70 ? -10.043 -16.741 7.522 1.00 91.94 70 PRO A O 1
ATOM 596 N N . ALA A 1 71 ? -11.253 -18.566 6.957 1.00 88.69 71 ALA A N 1
ATOM 597 C CA . ALA A 1 71 ? -11.571 -18.106 5.612 1.00 88.69 71 ALA A CA 1
ATOM 598 C C . ALA A 1 71 ? -12.350 -16.778 5.648 1.00 88.69 71 ALA A C 1
ATOM 600 O O . ALA A 1 71 ? -13.301 -16.631 6.417 1.00 88.69 71 ALA A O 1
ATOM 601 N N . GLY A 1 72 ? -11.951 -15.814 4.818 1.00 88.31 72 GLY A N 1
ATOM 602 C CA . GLY A 1 72 ? -12.579 -14.494 4.726 1.00 88.31 72 GLY A CA 1
ATOM 603 C C . GLY A 1 72 ? -12.117 -13.475 5.773 1.00 88.31 72 GLY A C 1
ATOM 604 O O . GLY A 1 72 ? -12.674 -12.377 5.827 1.00 88.31 72 GLY A O 1
ATOM 605 N N . THR A 1 73 ? -11.098 -13.793 6.576 1.00 90.44 73 THR A N 1
ATOM 606 C CA . THR A 1 73 ? -10.497 -12.840 7.525 1.00 90.44 73 THR A CA 1
ATOM 607 C C . THR A 1 73 ? -9.819 -11.675 6.795 1.00 90.44 73 THR A C 1
ATOM 609 O O . THR A 1 73 ? -9.824 -10.544 7.285 1.00 90.44 73 THR A O 1
ATOM 612 N N . ILE A 1 74 ? -9.241 -11.913 5.611 1.00 89.19 74 ILE A N 1
ATOM 613 C CA . ILE A 1 74 ? -8.567 -10.867 4.837 1.00 89.19 74 ILE A CA 1
ATOM 614 C C . ILE A 1 74 ? -9.609 -10.023 4.076 1.00 89.19 74 ILE A C 1
ATOM 616 O O . ILE A 1 74 ? -10.341 -10.550 3.225 1.00 89.19 74 ILE A O 1
ATOM 620 N N . PRO A 1 75 ? -9.656 -8.692 4.285 1.00 89.44 75 PRO A N 1
ATOM 621 C CA . PRO A 1 75 ? -10.623 -7.834 3.612 1.00 89.44 75 PRO A CA 1
ATOM 622 C C . PRO A 1 75 ? -10.375 -7.783 2.097 1.00 89.44 75 PRO A C 1
ATOM 624 O O . PRO A 1 75 ? -9.258 -7.548 1.641 1.00 89.44 75 PRO A O 1
ATOM 627 N N . ALA A 1 76 ? -11.442 -7.944 1.306 1.00 90.12 76 ALA A N 1
ATOM 628 C CA . ALA A 1 76 ? -11.391 -7.789 -0.155 1.00 90.12 76 ALA A CA 1
ATOM 629 C C . ALA A 1 76 ? -11.238 -6.321 -0.590 1.00 90.12 76 ALA A C 1
ATOM 631 O O . ALA A 1 76 ? -10.753 -6.018 -1.682 1.00 90.12 76 ALA A O 1
ATOM 632 N N . LYS A 1 77 ? -11.715 -5.395 0.252 1.00 88.62 77 LYS A N 1
ATOM 633 C CA . LYS A 1 77 ? -11.735 -3.964 -0.040 1.00 88.62 77 LYS A CA 1
ATOM 634 C C . LYS A 1 77 ? -10.328 -3.388 0.091 1.00 88.62 77 LYS A C 1
ATOM 636 O O . LYS A 1 77 ? -9.699 -3.496 1.139 1.00 88.62 77 LYS A O 1
ATOM 641 N N . VAL A 1 78 ? -9.876 -2.716 -0.964 1.00 90.25 78 VAL A N 1
ATOM 642 C CA . VAL A 1 78 ? -8.594 -2.004 -0.973 1.00 90.25 78 VAL A CA 1
ATOM 643 C C . VAL A 1 78 ? -8.596 -0.896 0.083 1.00 90.25 78 VAL A C 1
ATOM 645 O O . VAL A 1 78 ? -9.524 -0.087 0.148 1.00 90.25 78 VAL A O 1
ATOM 648 N N . GLY A 1 79 ? -7.545 -0.860 0.903 1.00 88.00 79 GLY A N 1
ATOM 649 C CA . GLY A 1 79 ? -7.369 0.156 1.938 1.00 88.00 79 GLY A CA 1
ATOM 650 C C . GLY A 1 79 ? -6.879 1.506 1.400 1.00 88.00 79 GLY A C 1
ATOM 651 O O . GLY A 1 79 ? -6.592 1.681 0.211 1.00 88.00 79 GLY A O 1
ATOM 652 N N . LEU A 1 80 ? -6.711 2.470 2.303 1.00 87.56 80 LEU A N 1
ATOM 653 C CA . LEU A 1 80 ? -6.249 3.818 1.967 1.00 87.56 80 LEU A CA 1
ATOM 654 C C . LEU A 1 80 ? -4.774 3.816 1.530 1.00 87.56 80 LEU A C 1
ATOM 656 O O . LEU A 1 80 ? -3.910 3.281 2.225 1.00 87.56 80 LEU A O 1
ATOM 660 N N . HIS A 1 81 ? -4.490 4.433 0.382 1.00 88.50 81 HIS A N 1
ATOM 661 C CA . HIS A 1 81 ? -3.128 4.740 -0.071 1.00 88.50 81 HIS A CA 1
ATOM 662 C C . HIS A 1 81 ? -2.589 5.986 0.652 1.00 88.50 81 HIS A C 1
ATOM 664 O O . HIS A 1 81 ? -3.385 6.740 1.197 1.00 88.50 81 HIS A O 1
ATOM 670 N N . ALA A 1 82 ? -1.271 6.224 0.635 1.00 84.62 82 ALA A N 1
ATOM 671 C CA . ALA A 1 82 ? -0.597 7.242 1.463 1.00 84.62 82 ALA A CA 1
ATOM 672 C C . ALA A 1 82 ? -1.322 8.607 1.522 1.00 84.62 82 ALA A C 1
ATOM 674 O O . ALA A 1 82 ? -1.767 9.011 2.585 1.00 84.62 82 ALA A O 1
ATOM 675 N N . VAL A 1 83 ? -1.587 9.246 0.377 1.00 85.44 83 VAL A N 1
ATOM 676 C CA . VAL A 1 83 ? -2.292 10.548 0.339 1.00 85.44 83 VAL A CA 1
ATOM 677 C C . VAL A 1 83 ? -3.740 10.457 0.849 1.00 85.44 83 VAL A C 1
ATOM 679 O O . VAL A 1 83 ? -4.266 11.391 1.449 1.00 85.44 83 VAL A O 1
ATOM 682 N N . ALA A 1 84 ? -4.420 9.329 0.630 1.00 87.38 84 ALA A N 1
ATOM 683 C CA . ALA A 1 84 ? -5.763 9.121 1.163 1.00 87.38 84 ALA A CA 1
ATOM 684 C C . ALA A 1 84 ? -5.767 8.866 2.678 1.00 87.38 84 ALA A C 1
ATOM 686 O O . ALA A 1 84 ? -6.783 9.136 3.312 1.00 87.38 84 ALA A O 1
ATOM 687 N N . GLN A 1 85 ? -4.665 8.379 3.259 1.00 88.12 85 GLN A N 1
ATOM 688 C CA . GLN A 1 85 ? -4.502 8.303 4.714 1.00 88.12 85 GLN A CA 1
ATOM 689 C C . GLN A 1 85 ? -4.409 9.713 5.302 1.00 88.12 85 GLN A C 1
ATOM 691 O O . GLN A 1 85 ? -5.152 10.014 6.231 1.00 88.12 85 GLN A O 1
ATOM 696 N N . ASP A 1 86 ? -3.611 10.596 4.693 1.00 86.50 86 ASP A N 1
ATOM 697 C CA . ASP A 1 86 ? -3.479 11.997 5.122 1.00 86.50 86 ASP A CA 1
ATOM 698 C C . ASP A 1 86 ? -4.821 12.751 5.026 1.00 86.50 86 ASP A C 1
ATOM 700 O O . ASP A 1 86 ? -5.228 13.454 5.952 1.00 86.50 86 ASP A O 1
ATOM 704 N N . ARG A 1 87 ? -5.586 12.533 3.947 1.00 88.69 87 ARG A N 1
ATOM 705 C CA . ARG A 1 87 ? -6.944 13.094 3.806 1.00 88.69 87 ARG A CA 1
ATOM 706 C C . ARG A 1 87 ? -7.931 12.515 4.818 1.00 88.69 87 ARG A C 1
ATOM 708 O O . ARG A 1 87 ? -8.725 13.257 5.380 1.00 88.69 87 ARG A O 1
ATOM 715 N N . ALA A 1 88 ? -7.892 11.208 5.073 1.00 89.19 88 ALA A N 1
ATOM 716 C CA . ALA A 1 88 ? -8.778 10.578 6.052 1.00 89.19 88 ALA A CA 1
ATOM 717 C C . ALA A 1 88 ? -8.467 11.010 7.494 1.00 89.19 88 ALA A C 1
ATOM 719 O O . ALA A 1 88 ? -9.388 11.076 8.308 1.00 89.19 88 ALA A O 1
ATOM 720 N N . LEU A 1 89 ? -7.201 11.321 7.791 1.00 88.31 89 LEU A N 1
ATOM 721 C CA . LEU A 1 89 ? -6.775 11.949 9.042 1.00 88.31 89 LEU A CA 1
ATOM 722 C C . LEU A 1 89 ? -7.347 13.359 9.175 1.00 88.31 89 LEU A C 1
ATOM 724 O O . LEU A 1 89 ? -7.936 13.682 10.202 1.00 88.31 89 LEU A O 1
ATOM 728 N N . LYS A 1 90 ? -7.239 14.171 8.116 1.00 87.31 90 LYS A N 1
ATOM 729 C CA . LYS A 1 90 ? -7.817 15.522 8.082 1.00 87.31 90 LYS A CA 1
ATOM 730 C C . LYS A 1 90 ? -9.342 15.511 8.241 1.00 87.31 90 LYS A C 1
ATOM 732 O O . LYS A 1 90 ? -9.886 16.343 8.956 1.00 87.31 90 LYS A O 1
ATOM 737 N N . ASP A 1 91 ? -10.016 14.550 7.612 1.00 89.69 91 ASP A N 1
ATOM 738 C CA . ASP A 1 91 ? -11.473 14.366 7.674 1.00 89.69 91 ASP A CA 1
ATOM 739 C C . ASP A 1 91 ? -11.963 13.743 9.001 1.00 89.69 91 ASP A C 1
ATOM 741 O O . ASP A 1 91 ? -13.169 13.565 9.175 1.00 89.69 91 ASP A O 1
ATOM 745 N N . GLY A 1 92 ? -11.069 13.319 9.906 1.00 90.12 92 GLY A N 1
ATOM 746 C CA . GLY A 1 92 ? -11.439 12.607 11.140 1.00 90.12 92 GLY A CA 1
ATOM 747 C C . GLY A 1 92 ? -12.036 11.207 10.921 1.00 90.12 92 GLY A C 1
ATOM 748 O O . GLY A 1 92 ? -12.652 10.641 11.818 1.00 90.12 92 GLY A O 1
ATOM 749 N N . LYS A 1 93 ? -11.879 10.625 9.724 1.00 90.81 93 LYS A N 1
ATOM 750 C CA . LYS A 1 93 ? -12.312 9.248 9.409 1.00 90.81 93 LYS A CA 1
ATOM 751 C C . LYS A 1 93 ? -11.308 8.204 9.897 1.00 90.81 93 LYS A C 1
ATOM 753 O O . LYS A 1 93 ? -11.674 7.047 10.094 1.00 90.81 93 LYS A O 1
ATOM 758 N N . LEU A 1 94 ? -10.042 8.594 10.043 1.00 88.81 94 LEU A N 1
ATOM 759 C CA . LEU A 1 94 ? -8.969 7.760 10.570 1.00 88.81 94 LEU A CA 1
ATOM 760 C C . LEU A 1 94 ? -8.499 8.347 11.904 1.00 88.81 94 LEU A C 1
ATOM 762 O O . LEU A 1 94 ? -7.903 9.415 11.931 1.00 88.81 94 LEU A O 1
ATOM 766 N N . ASN A 1 95 ? -8.779 7.644 13.002 1.00 89.25 95 ASN A N 1
ATOM 767 C CA . ASN A 1 95 ? -8.549 8.156 14.362 1.00 89.25 95 ASN A CA 1
ATOM 768 C C . ASN A 1 95 ? -7.205 7.731 14.961 1.00 89.25 95 ASN A C 1
ATOM 770 O O . ASN A 1 95 ? -6.721 8.346 15.905 1.00 89.25 95 ASN A O 1
ATOM 774 N N . VAL A 1 96 ? -6.612 6.656 14.438 1.00 90.12 96 VAL A N 1
ATOM 775 C CA . VAL A 1 96 ? -5.356 6.093 14.941 1.00 90.12 96 VAL A CA 1
ATOM 776 C C . VAL A 1 96 ? -4.421 5.872 13.766 1.00 90.12 96 VAL A C 1
ATOM 778 O O . VAL A 1 96 ? -4.747 5.120 12.848 1.00 90.12 96 VAL A O 1
ATOM 781 N N . TYR A 1 97 ? -3.252 6.510 13.808 1.00 88.25 97 TYR A N 1
ATOM 782 C CA . TYR A 1 97 ? -2.237 6.414 12.766 1.00 88.25 97 TYR A CA 1
ATOM 783 C C . TYR A 1 97 ? -0.872 6.103 13.367 1.00 88.25 97 TYR A C 1
ATOM 785 O O . TYR A 1 97 ? -0.347 6.875 14.167 1.00 88.25 97 TYR A O 1
ATOM 793 N N . TRP A 1 98 ? -0.301 4.961 12.980 1.00 89.00 98 TRP A N 1
ATOM 794 C CA . TRP A 1 98 ? 1.016 4.533 13.436 1.00 89.00 98 TRP A CA 1
ATOM 795 C C . TRP A 1 98 ? 2.030 4.600 12.295 1.00 89.00 98 TRP A C 1
ATOM 797 O O . TRP A 1 98 ? 1.925 3.886 11.297 1.00 89.00 98 TRP A O 1
ATOM 807 N N . VAL A 1 99 ? 3.028 5.466 12.464 1.00 87.00 99 VAL A N 1
ATOM 808 C CA . VAL A 1 99 ? 4.104 5.695 11.499 1.00 87.00 99 VAL A CA 1
ATOM 809 C C . VAL A 1 99 ? 5.351 4.926 11.929 1.00 87.00 99 VAL A C 1
ATOM 811 O O . VAL A 1 99 ? 5.846 5.107 13.038 1.00 87.00 99 VAL A O 1
ATOM 814 N N . MET A 1 100 ? 5.890 4.090 11.039 1.00 88.31 100 MET A N 1
ATOM 815 C CA . MET A 1 100 ? 7.130 3.341 11.266 1.00 88.31 100 MET A CA 1
ATOM 816 C C . MET A 1 100 ? 8.182 3.688 10.211 1.00 88.31 100 MET A C 1
ATOM 818 O O . MET A 1 100 ? 7.901 3.668 9.010 1.00 88.31 100 MET A O 1
ATOM 822 N N . CYS A 1 101 ? 9.405 3.981 10.666 1.00 84.12 101 CYS A N 1
ATOM 823 C CA . CYS A 1 101 ? 10.603 4.176 9.836 1.00 84.12 101 CYS A CA 1
ATOM 824 C C . CYS A 1 101 ? 10.429 5.151 8.650 1.00 84.12 101 CYS A C 1
ATOM 826 O O . CYS A 1 101 ? 11.028 4.967 7.587 1.00 84.12 101 CYS A O 1
ATOM 828 N N . ASN A 1 102 ? 9.599 6.185 8.804 1.00 83.12 102 ASN A N 1
ATOM 829 C CA . ASN A 1 102 ? 9.444 7.253 7.823 1.00 83.12 102 ASN A CA 1
ATOM 830 C C . ASN A 1 102 ? 9.080 8.579 8.512 1.00 83.12 102 ASN A C 1
ATOM 832 O O . ASN A 1 102 ? 8.492 8.570 9.588 1.00 83.12 102 ASN A O 1
ATOM 836 N N . ASN A 1 103 ? 9.448 9.703 7.891 1.00 86.56 103 ASN A N 1
ATOM 837 C CA . ASN A 1 103 ? 9.066 11.045 8.331 1.00 86.56 103 ASN A CA 1
ATOM 838 C C . ASN A 1 103 ? 8.043 11.635 7.345 1.00 86.56 103 ASN A C 1
ATOM 840 O O . ASN A 1 103 ? 8.383 12.498 6.533 1.00 86.56 103 ASN A O 1
ATOM 844 N N . ASN A 1 104 ? 6.806 11.116 7.357 1.00 82.19 104 ASN A N 1
ATOM 845 C CA . ASN A 1 104 ? 5.766 11.551 6.414 1.00 82.19 104 ASN A CA 1
ATOM 846 C C . ASN A 1 104 ? 5.394 13.033 6.577 1.00 82.19 104 ASN A C 1
ATOM 848 O O . ASN A 1 104 ? 4.965 13.641 5.612 1.00 82.19 104 ASN A O 1
ATOM 852 N N . MET A 1 105 ? 5.616 13.631 7.753 1.00 80.12 105 MET A N 1
ATOM 853 C CA . MET A 1 105 ? 5.316 15.047 8.016 1.00 80.12 105 MET A CA 1
ATOM 854 C C . MET A 1 105 ? 6.225 16.023 7.251 1.00 80.12 105 MET A C 1
ATOM 856 O O . MET A 1 105 ? 5.879 17.188 7.107 1.00 80.12 105 MET A O 1
ATOM 860 N N . GLN A 1 106 ? 7.388 15.563 6.780 1.00 82.06 106 GLN A N 1
ATOM 861 C CA . GLN A 1 106 ? 8.323 16.373 5.987 1.00 82.06 106 GLN A CA 1
ATOM 862 C C . GLN A 1 106 ? 8.440 15.903 4.530 1.00 82.06 106 GLN A C 1
ATOM 864 O O . GLN A 1 106 ? 8.796 16.684 3.650 1.00 82.06 106 GLN A O 1
ATOM 869 N N . ALA A 1 107 ? 8.219 14.612 4.279 1.00 80.19 107 ALA A N 1
ATOM 870 C CA . ALA A 1 107 ? 8.397 14.006 2.961 1.00 80.19 107 ALA A CA 1
ATOM 871 C C . ALA A 1 107 ? 7.090 13.838 2.167 1.00 80.19 107 ALA A C 1
ATOM 873 O O . ALA A 1 107 ? 7.136 13.400 1.014 1.00 80.19 107 ALA A O 1
ATOM 874 N N . GLY A 1 108 ? 5.942 14.107 2.785 1.00 77.56 108 GLY A N 1
ATOM 875 C CA . GLY A 1 108 ? 4.644 14.072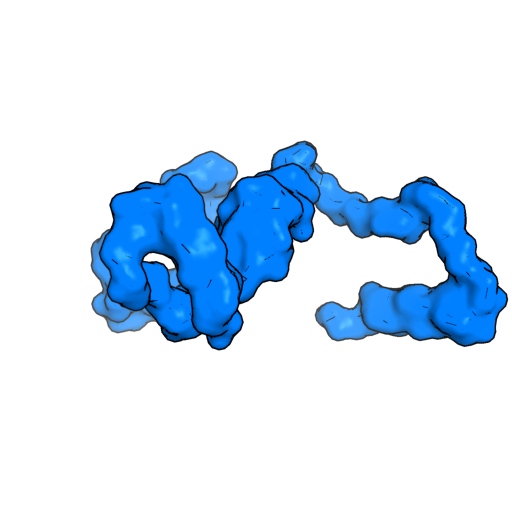 2.129 1.00 77.56 108 GLY A CA 1
ATOM 876 C C . GLY A 1 108 ? 4.463 15.236 1.142 1.00 77.56 108 GLY A C 1
ATOM 877 O O . GLY A 1 108 ? 5.134 16.263 1.212 1.00 77.56 108 GLY A O 1
ATOM 878 N N . PRO A 1 109 ? 3.578 15.096 0.153 1.00 73.62 109 PRO A N 1
ATOM 879 C CA . PRO A 1 109 ? 3.147 16.238 -0.641 1.00 73.62 109 PRO A CA 1
ATOM 880 C C . PRO A 1 109 ? 2.205 17.133 0.186 1.00 73.62 109 PRO A C 1
ATOM 882 O O . PRO A 1 109 ? 1.440 16.624 0.997 1.00 73.62 109 PRO A O 1
ATOM 885 N N . GLU A 1 110 ? 2.221 18.446 -0.068 1.00 66.75 110 GLU A N 1
ATOM 886 C CA . GLU A 1 110 ? 1.270 19.426 0.501 1.00 66.75 110 GLU A CA 1
ATOM 887 C C . GLU A 1 110 ? 1.298 19.545 2.045 1.00 66.75 110 GL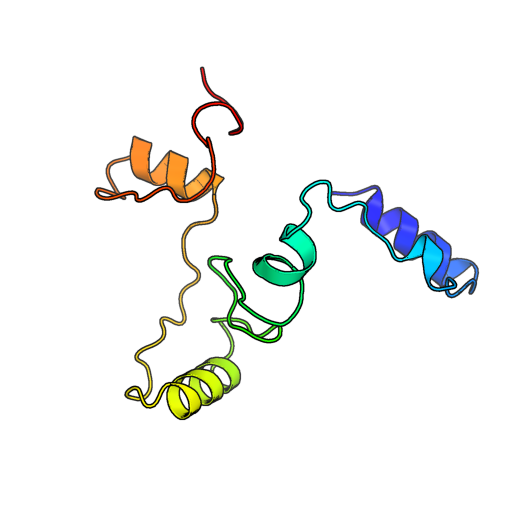U A C 1
ATOM 889 O O . GLU A 1 110 ? 0.322 19.266 2.734 1.00 66.75 110 GLU A O 1
ATOM 894 N N . HIS A 1 111 ? 2.429 20.003 2.598 1.00 59.06 111 HIS A N 1
ATOM 895 C CA . HIS A 1 111 ? 2.603 20.292 4.036 1.00 59.06 111 HIS A CA 1
ATOM 896 C C . HIS A 1 111 ? 2.071 21.659 4.507 1.00 59.06 111 HIS A C 1
ATOM 898 O O . HIS A 1 111 ? 2.261 22.006 5.673 1.00 59.06 111 HIS A O 1
ATOM 904 N N . GLN A 1 112 ? 1.453 22.439 3.615 1.00 45.94 112 GLN A N 1
ATOM 905 C CA . GLN A 1 112 ? 0.905 23.773 3.890 1.00 45.94 112 GLN A CA 1
ATOM 906 C C . GLN A 1 112 ? -0.621 23.764 3.849 1.00 45.94 112 GLN A C 1
ATOM 908 O O . GLN A 1 112 ? -1.178 23.104 2.943 1.00 45.94 112 GLN A O 1
#

Sequence (112 aa):
MWANNLVYNLHLLTRKNLPAWLRSFLADRPAFRPAVRRVKWGTFSHRLPADMVVTNEKHRDICEKHWQIPAGTIPAKVGLHAVAQDRALKDGKLNVYWVMCNNNMQAGPEHQ

Radius of gyration: 18.05 Å; Cα contacts (8 Å, |Δi|>4): 94; chains: 1; bounding box: 34×45×46 Å

Foldseek 3Di:
DPVVVVVVVVCVVVVCPDD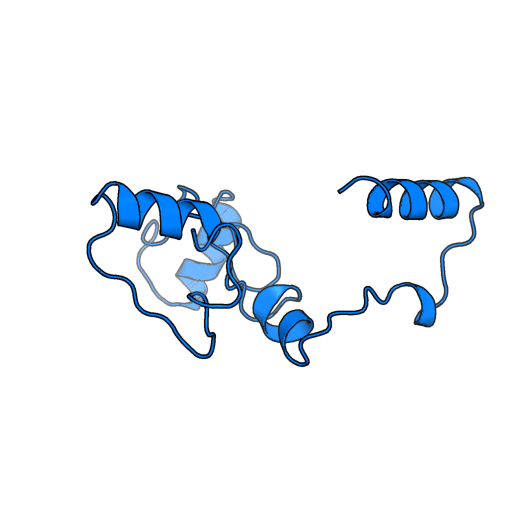PPVVDPPPVDPCCCVDDNDAAHPPAQQGHHGRHGLLDQVSQVVVCVVVVHDRPPRDNDRDDGDVRVVVCVVVVVDPDDDDDPDDCCPVPPDND

Mean predicted aligned error: 10.68 Å

Solvent-accessible surface area (backbone atoms only — not comparable to full-atom values): 7088 Å² total; per-residue (Å²): 142,55,67,68,62,51,54,52,49,54,34,64,73,66,68,54,78,72,61,82,79,77,72,60,76,86,60,94,46,92,56,43,49,57,44,54,71,38,57,64,52,23,78,44,52,53,38,32,46,61,76,32,36,37,75,38,65,73,47,44,53,53,51,26,63,74,70,72,48,66,87,80,73,68,65,56,71,68,52,68,48,74,72,52,44,57,50,29,44,74,69,64,76,45,88,77,85,89,82,74,100,65,62,60,87,78,71,50,82,80,85,120

pLDDT: mean 74.46, std 16.88, range [36.72, 93.12]

Secondary structure (DSSP, 8-state):
--HHHHHHHHHHHT-----GGGG----SSTTIIIIIISSS---STTB-STT-BTT-HHHHHHHHHHTT--TT-S-SS----HHHHHHHHHTTS-------S--HHHHSS---

Nearest PDB structures (foldseek):
  2nya-assembly2_F  TM=8.804E-01  e=6.891E-09  Escherichia coli K-12
  3ml1-assembly1_A  TM=8.659E-01  e=2.610E-06  Cupriavidus necator H16
  1ogy-assembly4_G  TM=8.301E-01  e=6.337E-06  Cereibacter sphaeroides
  2jiq-assembly1_A  TM=9.744E-01  e=8.055E-04  Desulfovibrio desulfuricans
  2jip-assembly1_A  TM=9.754E-01  e=2.946E-03  Desulfovibrio desulfuricans